Protein AF-A0A161TQD2-F1 (afdb_monomer_lite)

pLDDT: mean 79.9, std 18.76, range [39.56, 98.38]

InterPro domains:
  IPR011425 Mediator of RNA polymerase II transcription subunit 9 [PF07544] (57-121)
  IPR037212 Mediator complex, subunit Med7/Med21-like [SSF140718] (32-120)

Organism: Xylona heveae (strain CBS 132557 / TC161) (NCBI:txid1328760)

Sequence (124 aa):
MAAPPSSSAPTSPSTAPSSRLPPPQTFDILPPLHALLSRLAPPTTTTAAAAAGEYADQPPLEPHQLAAEASAIKIRIQKARAAVQSLPDMSRSVEEQEAEIRQLEERVRKQREVLTGLKEKAAS

Secondary structure (DSSP, 8-state):
-PPPPP--PPPPP-----PPPPPGGGG--HHHHHHHHHTTS-TT----TTS-SS-TTPPPPPTTTHHHHHHHHHHHHHHHHHHHHTSTTTTS-HHHHHHHHHHHHHHHHHHHHHHHHHHHHHH-

Structure (mmCIF, N/CA/C/O backbone):
data_AF-A0A161TQD2-F1
#
_entry.id   AF-A0A161TQD2-F1
#
loop_
_atom_site.group_PDB
_atom_site.id
_atom_site.type_symbol
_atom_site.label_atom_id
_atom_site.label_alt_id
_atom_site.label_comp_id
_atom_site.label_asym_id
_atom_site.label_entity_id
_atom_site.label_seq_id
_atom_site.pdbx_PDB_ins_code
_atom_site.Cartn_x
_atom_site.Cartn_y
_atom_site.Cartn_z
_atom_site.occupancy
_atom_site.B_iso_or_equiv
_atom_site.auth_seq_id
_atom_site.auth_comp_id
_atom_site.auth_asym_id
_atom_site.auth_atom_id
_atom_site.pdbx_PDB_model_num
ATOM 1 N N . MET A 1 1 ? -32.047 37.271 35.648 1.00 41.41 1 MET A N 1
ATOM 2 C CA . MET A 1 1 ? -32.748 36.099 35.083 1.00 41.41 1 MET A CA 1
ATOM 3 C C . MET A 1 1 ? -31.843 35.539 33.994 1.00 41.41 1 MET A C 1
ATOM 5 O O . MET A 1 1 ? -31.733 36.156 32.946 1.00 41.41 1 MET A O 1
ATOM 9 N N . ALA A 1 2 ? -31.045 34.518 34.314 1.00 39.56 2 ALA A N 1
ATOM 10 C CA . ALA A 1 2 ? -29.996 33.997 33.435 1.00 39.56 2 ALA A CA 1
ATOM 11 C C . ALA A 1 2 ? -30.524 32.790 32.645 1.00 39.56 2 ALA A C 1
ATOM 13 O O . ALA A 1 2 ? -31.121 31.890 33.231 1.00 39.56 2 ALA A O 1
ATOM 14 N N . ALA A 1 3 ? -30.329 32.807 31.326 1.00 44.50 3 ALA A N 1
ATOM 15 C CA . ALA A 1 3 ? -30.666 31.714 30.420 1.00 44.50 3 ALA A CA 1
ATOM 16 C C . ALA A 1 3 ? -29.632 30.570 30.528 1.00 44.50 3 ALA A C 1
ATOM 18 O O . ALA A 1 3 ? -28.443 30.860 30.680 1.00 44.50 3 ALA A O 1
ATOM 19 N N . PRO A 1 4 ? -30.037 29.289 30.437 1.00 54.47 4 PRO A N 1
ATOM 20 C CA . PRO A 1 4 ? -29.101 28.168 30.388 1.00 54.47 4 PRO A CA 1
ATOM 21 C C . PRO A 1 4 ? -28.509 27.980 28.973 1.00 54.47 4 PRO A C 1
ATOM 23 O O . PRO A 1 4 ? -29.203 28.240 27.987 1.00 54.47 4 PRO A O 1
ATOM 26 N N . PRO A 1 5 ? -27.249 27.521 28.843 1.00 50.34 5 PRO A N 1
ATOM 27 C CA . PRO A 1 5 ? -26.611 27.303 27.550 1.00 50.34 5 PRO A CA 1
ATOM 28 C C . PRO A 1 5 ? -27.006 25.971 26.894 1.00 50.34 5 PRO A C 1
ATOM 30 O O . PRO A 1 5 ? -27.253 24.957 27.547 1.00 50.34 5 PRO A O 1
ATOM 33 N N . SER A 1 6 ? -27.031 26.031 25.566 1.00 46.81 6 SER A N 1
ATOM 34 C CA . SER A 1 6 ? -27.353 25.007 24.575 1.00 46.81 6 SER A CA 1
ATOM 35 C C . SER A 1 6 ? -26.671 23.650 24.791 1.00 46.81 6 SER A C 1
ATOM 37 O O . SER A 1 6 ? -25.465 23.562 25.006 1.00 46.81 6 SER A O 1
ATOM 39 N N . SER A 1 7 ? -27.461 22.583 24.643 1.00 43.44 7 SER A N 1
ATOM 40 C CA . SER A 1 7 ? -27.023 21.186 24.645 1.00 43.44 7 SER A CA 1
ATOM 41 C C . SER A 1 7 ? -26.412 20.819 23.286 1.00 43.44 7 SER A C 1
ATOM 43 O O . SER A 1 7 ? -27.109 20.797 22.271 1.00 43.44 7 SER A O 1
ATOM 45 N N . SER A 1 8 ? -25.107 20.558 23.245 1.00 43.56 8 SER A N 1
ATOM 46 C CA . SER A 1 8 ? -24.413 20.003 22.080 1.00 43.56 8 SER A CA 1
ATOM 47 C C . SER A 1 8 ? -24.537 18.476 22.084 1.00 43.56 8 SER A C 1
ATOM 49 O O . SER A 1 8 ? -24.035 17.791 22.974 1.00 43.56 8 SER A O 1
ATOM 51 N N . ALA A 1 9 ? -25.236 17.946 21.080 1.00 44.09 9 ALA A N 1
ATOM 52 C CA . ALA A 1 9 ? -25.399 16.517 20.837 1.00 44.09 9 ALA A CA 1
ATOM 53 C C . ALA A 1 9 ? -24.049 15.824 20.539 1.00 44.09 9 ALA A C 1
ATOM 55 O O . ALA A 1 9 ? -23.193 16.424 19.883 1.00 44.09 9 ALA A O 1
ATOM 56 N N . PRO A 1 10 ? -23.847 14.560 20.959 1.00 48.72 10 PRO A N 1
ATOM 57 C CA . PRO A 1 10 ? -22.683 13.785 20.553 1.00 48.72 10 PRO A CA 1
ATOM 58 C C . PRO A 1 10 ? -22.811 13.372 19.082 1.00 48.72 10 PRO A C 1
ATOM 60 O O . PRO A 1 10 ? -23.807 12.786 18.658 1.00 48.72 10 PRO A O 1
ATOM 63 N N . THR A 1 11 ? -21.779 13.689 18.312 1.00 43.81 11 THR A N 1
ATOM 64 C CA . THR A 1 11 ? -21.579 13.274 16.925 1.00 43.81 11 THR A CA 1
ATOM 65 C C . THR A 1 11 ? -21.503 11.745 16.807 1.00 43.81 11 THR A C 1
ATOM 67 O O . THR A 1 11 ? -20.888 11.064 17.629 1.00 43.81 11 THR A O 1
ATOM 70 N N . SER A 1 12 ? -22.176 11.207 15.790 1.00 46.19 12 SER A N 1
ATOM 71 C CA . SER A 1 12 ? -22.298 9.778 15.482 1.00 46.19 12 SER A CA 1
ATOM 72 C C . SER A 1 12 ? -20.943 9.071 15.296 1.00 46.19 12 SER A C 1
ATOM 74 O O . SER A 1 12 ? -19.991 9.698 14.826 1.00 46.19 12 SER A O 1
ATOM 76 N N . PRO A 1 13 ? -20.839 7.759 15.593 1.00 52.28 13 PRO A N 1
ATOM 77 C CA . PRO A 1 13 ? -19.635 6.987 15.307 1.00 52.28 13 PRO A CA 1
ATOM 78 C C . PRO A 1 13 ? -19.459 6.837 13.791 1.00 52.28 13 PRO A C 1
ATOM 80 O O . PRO A 1 13 ? -20.353 6.364 13.091 1.00 52.28 13 PRO A O 1
ATOM 83 N N . SER A 1 14 ? -18.291 7.245 13.298 1.00 46.91 14 SER A N 1
ATOM 84 C CA . SER A 1 14 ? -17.842 7.000 11.930 1.00 46.91 14 SER A CA 1
ATOM 85 C C . SER A 1 14 ? -17.846 5.491 11.660 1.00 46.91 14 SER A C 1
ATOM 87 O O . SER A 1 14 ? -17.124 4.735 12.310 1.00 46.91 14 SER A O 1
ATOM 89 N N . THR A 1 15 ? -18.697 5.033 10.740 1.00 46.25 15 THR A N 1
ATOM 90 C CA . THR A 1 15 ? -18.668 3.667 10.211 1.00 46.25 15 THR A CA 1
ATOM 91 C C . THR A 1 15 ? -17.321 3.450 9.528 1.00 46.25 15 THR A C 1
ATOM 93 O O . THR A 1 15 ? -17.073 4.007 8.461 1.00 46.25 15 THR A O 1
ATOM 96 N N . ALA A 1 16 ? -16.441 2.661 10.147 1.00 48.97 16 ALA A N 1
ATOM 97 C CA . ALA A 1 16 ? -15.158 2.302 9.558 1.00 48.97 16 ALA A CA 1
ATOM 98 C C . ALA A 1 16 ? -15.394 1.530 8.241 1.00 48.97 16 ALA A C 1
ATOM 100 O O . ALA A 1 16 ? -16.051 0.484 8.269 1.00 48.97 16 ALA A O 1
ATOM 101 N N . PRO A 1 17 ? -14.907 2.014 7.083 1.00 53.41 17 PRO A N 1
ATOM 102 C CA . PRO A 1 17 ? -14.950 1.238 5.854 1.00 53.41 17 PRO A CA 1
ATOM 103 C C . PRO A 1 17 ? -14.061 0.006 6.041 1.00 53.41 17 PRO A C 1
ATOM 105 O O . PRO A 1 17 ? -12.898 0.125 6.424 1.00 53.41 17 PRO A O 1
ATOM 108 N N . SER A 1 18 ? -14.595 -1.187 5.785 1.00 52.91 18 SER A N 1
ATOM 109 C CA . SER A 1 18 ? -13.812 -2.421 5.762 1.00 52.91 18 SER A CA 1
ATOM 110 C C . SER A 1 18 ? -12.800 -2.346 4.616 1.00 52.91 18 SER A C 1
ATOM 112 O O . SER A 1 18 ? -13.113 -2.612 3.455 1.00 52.91 18 SER A O 1
ATOM 114 N N . SER A 1 19 ? -11.578 -1.919 4.935 1.00 59.47 19 SER A N 1
ATOM 115 C CA . SER A 1 19 ? -10.493 -1.795 3.971 1.00 59.47 19 SER A CA 1
ATOM 116 C C . SER A 1 19 ? -10.034 -3.185 3.546 1.00 59.47 19 SER A C 1
ATOM 118 O O . SER A 1 19 ? -9.648 -4.034 4.350 1.00 59.47 19 SER A O 1
ATOM 120 N N . ARG A 1 20 ? -10.114 -3.454 2.244 1.00 76.12 20 ARG A N 1
ATOM 121 C CA . ARG A 1 20 ? -9.581 -4.685 1.671 1.00 76.12 20 ARG A CA 1
ATOM 122 C C . ARG A 1 20 ? -8.144 -4.404 1.259 1.00 76.12 20 ARG A C 1
ATOM 124 O O . ARG A 1 20 ? -7.907 -3.511 0.449 1.00 76.12 20 ARG A O 1
ATOM 131 N N . LEU A 1 21 ? -7.196 -5.148 1.825 1.00 84.69 21 LEU A N 1
ATOM 132 C CA . LEU A 1 21 ? -5.800 -5.089 1.395 1.00 84.69 21 LEU A CA 1
ATOM 133 C C . LEU A 1 21 ? -5.710 -5.352 -0.121 1.00 84.69 21 LEU A C 1
ATOM 135 O O . LEU A 1 21 ? -6.469 -6.186 -0.635 1.00 84.69 21 LEU A O 1
ATOM 139 N N . PRO A 1 22 ? -4.806 -4.668 -0.846 1.00 88.19 22 PRO A N 1
ATOM 140 C CA . PRO A 1 22 ? -4.597 -4.943 -2.258 1.00 88.19 22 PRO A CA 1
ATOM 141 C C . PRO A 1 22 ? -4.162 -6.403 -2.458 1.00 88.19 22 PRO A C 1
ATOM 143 O O . PRO A 1 22 ? -3.388 -6.925 -1.651 1.00 88.19 22 PRO A O 1
ATOM 146 N N . PRO A 1 23 ? -4.618 -7.073 -3.532 1.00 90.56 23 PRO A N 1
ATOM 147 C CA . PRO A 1 23 ? -4.156 -8.418 -3.857 1.00 90.56 23 PRO A CA 1
ATOM 148 C C . PRO A 1 23 ? -2.626 -8.445 -4.003 1.00 90.56 23 PRO A C 1
ATOM 150 O O . PRO A 1 23 ? -2.069 -7.496 -4.570 1.00 90.56 23 PRO A O 1
ATOM 153 N N . PRO A 1 24 ? -1.930 -9.509 -3.563 1.00 88.56 24 PRO A N 1
ATOM 154 C CA . PRO A 1 24 ? -0.465 -9.559 -3.571 1.00 88.56 24 PRO A CA 1
ATOM 155 C C . PRO A 1 24 ? 0.132 -9.431 -4.981 1.00 88.56 24 PRO A C 1
ATOM 157 O O . PRO A 1 24 ? 1.224 -8.896 -5.144 1.00 88.56 24 PRO A O 1
ATOM 160 N N . GLN A 1 25 ? -0.623 -9.817 -6.014 1.00 89.81 25 GLN A N 1
ATOM 161 C CA . GLN A 1 25 ? -0.234 -9.690 -7.424 1.00 89.81 25 GLN A CA 1
ATOM 162 C C . GLN A 1 25 ? -0.034 -8.229 -7.855 1.00 89.81 25 GLN A C 1
ATOM 164 O O . GLN A 1 25 ? 0.658 -7.957 -8.831 1.00 89.81 25 GLN A O 1
ATOM 169 N N . THR A 1 26 ? -0.598 -7.269 -7.113 1.00 89.56 26 THR A N 1
ATOM 170 C CA . THR A 1 26 ? -0.365 -5.831 -7.322 1.00 89.56 26 THR A CA 1
ATOM 171 C C . THR A 1 26 ? 1.124 -5.478 -7.225 1.00 89.56 26 THR A C 1
ATOM 173 O O . THR A 1 26 ? 1.575 -4.532 -7.868 1.00 89.56 26 THR A O 1
ATOM 176 N N . PHE A 1 27 ? 1.894 -6.255 -6.457 1.00 91.50 27 PHE A N 1
ATOM 177 C CA . PHE A 1 27 ? 3.316 -6.034 -6.197 1.00 91.50 27 PHE A CA 1
ATOM 178 C C . PHE A 1 27 ? 4.235 -6.965 -7.000 1.00 91.50 27 PHE A C 1
ATOM 180 O O . PHE A 1 27 ? 5.453 -6.907 -6.836 1.00 91.50 27 PHE A O 1
ATOM 187 N N . ASP A 1 28 ? 3.681 -7.785 -7.899 1.00 91.38 28 ASP A N 1
ATOM 188 C CA . ASP A 1 28 ? 4.442 -8.725 -8.726 1.00 91.38 28 ASP A CA 1
ATOM 189 C C . ASP A 1 28 ? 5.084 -8.020 -9.938 1.00 91.38 28 ASP A C 1
ATOM 191 O O . ASP A 1 28 ? 4.674 -8.131 -11.098 1.00 91.38 28 ASP A O 1
ATOM 195 N N . ILE A 1 29 ? 6.051 -7.158 -9.626 1.00 91.44 29 ILE A N 1
ATOM 196 C CA . ILE A 1 29 ? 6.749 -6.277 -10.573 1.00 91.44 29 ILE A CA 1
ATOM 197 C C . ILE A 1 29 ? 8.161 -6.798 -10.858 1.00 91.44 29 ILE A C 1
ATOM 199 O O . ILE A 1 29 ? 8.747 -6.476 -11.891 1.00 91.44 29 ILE A O 1
ATOM 203 N N . LEU A 1 30 ? 8.712 -7.612 -9.957 1.00 90.44 30 LEU A N 1
ATOM 204 C CA . LEU A 1 30 ? 10.098 -8.060 -10.029 1.00 90.44 30 LEU A CA 1
ATOM 205 C C . LEU A 1 30 ? 10.379 -8.957 -11.244 1.00 90.44 30 LEU A C 1
ATOM 207 O O . LEU A 1 30 ? 11.350 -8.654 -11.936 1.00 90.44 30 LEU A O 1
ATOM 211 N N . PRO A 1 31 ? 9.561 -9.979 -11.578 1.00 89.56 31 PRO A N 1
ATOM 212 C CA . PRO A 1 31 ? 9.821 -10.807 -12.757 1.00 89.56 31 PRO A CA 1
ATOM 213 C C . PRO A 1 31 ? 9.895 -10.019 -14.081 1.00 89.56 31 PRO A C 1
ATOM 215 O O . PRO A 1 31 ? 10.903 -10.146 -14.779 1.00 89.56 31 PRO A O 1
ATOM 218 N N . PRO A 1 32 ? 8.920 -9.149 -14.436 1.00 88.56 32 PRO A N 1
ATOM 219 C CA . PRO A 1 32 ? 9.000 -8.387 -15.683 1.00 88.56 32 PRO A CA 1
ATOM 220 C C . PRO A 1 32 ? 10.101 -7.316 -15.662 1.00 88.56 32 PRO A C 1
ATOM 222 O O . PRO A 1 32 ? 10.703 -7.047 -16.698 1.00 88.56 32 PRO A O 1
ATOM 225 N N . LEU A 1 33 ? 10.401 -6.716 -14.503 1.00 90.38 33 LEU A N 1
ATOM 226 C CA . LEU A 1 33 ? 11.508 -5.763 -14.373 1.00 90.38 33 LEU A CA 1
ATOM 227 C C . LEU A 1 33 ? 12.847 -6.460 -14.616 1.00 90.38 33 LEU A C 1
ATOM 229 O O . LEU A 1 33 ? 13.660 -5.972 -15.398 1.00 90.38 33 LEU A O 1
ATOM 233 N N . HIS A 1 34 ? 13.058 -7.613 -13.983 1.00 86.81 34 HIS A N 1
ATOM 234 C CA . HIS A 1 34 ? 14.264 -8.410 -14.160 1.00 86.81 34 HIS A CA 1
ATOM 235 C C . HIS A 1 34 ? 14.466 -8.788 -15.630 1.00 86.81 34 HIS A C 1
ATOM 237 O O . HIS A 1 34 ? 15.541 -8.549 -16.166 1.00 86.81 34 HIS A O 1
ATOM 243 N N . ALA A 1 35 ? 13.422 -9.277 -16.307 1.00 87.06 35 ALA A N 1
ATOM 244 C CA . ALA A 1 35 ? 13.493 -9.599 -17.730 1.00 87.06 35 ALA A CA 1
ATOM 245 C C . ALA A 1 35 ? 13.893 -8.394 -18.600 1.00 87.06 35 ALA A C 1
ATOM 247 O O . ALA A 1 35 ? 14.760 -8.513 -19.468 1.00 87.06 35 ALA A O 1
ATOM 248 N N . LEU A 1 36 ? 13.310 -7.218 -18.338 1.00 88.44 36 LEU A N 1
ATOM 249 C CA . LEU A 1 36 ? 13.664 -5.986 -19.043 1.00 88.44 36 LEU A CA 1
ATOM 250 C C . LEU A 1 36 ? 15.141 -5.615 -18.826 1.00 88.44 36 LEU A C 1
ATOM 252 O O . LEU A 1 36 ? 15.828 -5.242 -19.775 1.00 88.44 36 LEU A O 1
ATOM 256 N N . LEU A 1 37 ? 15.642 -5.737 -17.592 1.00 87.81 37 LEU A N 1
ATOM 257 C CA . LEU A 1 37 ? 17.041 -5.447 -17.272 1.00 87.81 37 LEU A CA 1
ATOM 258 C C . LEU A 1 37 ? 18.004 -6.458 -17.896 1.00 87.81 37 LEU A C 1
ATOM 260 O O . LEU A 1 37 ? 19.049 -6.052 -18.396 1.00 87.81 37 LEU A O 1
ATOM 264 N N . SER A 1 38 ? 17.657 -7.747 -17.921 1.00 86.75 38 SER A N 1
ATOM 265 C CA . SER A 1 38 ? 18.477 -8.782 -18.561 1.00 86.75 38 SER A CA 1
ATOM 266 C C . SER A 1 38 ? 18.661 -8.529 -20.059 1.00 86.75 38 SER A C 1
ATOM 268 O O . SER A 1 38 ? 19.749 -8.750 -20.576 1.00 86.75 38 SER A O 1
ATOM 270 N N . ARG A 1 39 ? 17.640 -7.999 -20.746 1.00 85.81 39 ARG A N 1
ATOM 271 C CA . ARG A 1 39 ? 17.713 -7.616 -22.171 1.00 85.81 39 ARG A CA 1
ATOM 272 C C . ARG A 1 39 ? 18.564 -6.366 -22.434 1.00 85.81 39 ARG A C 1
ATOM 274 O O . ARG A 1 39 ? 18.927 -6.124 -23.583 1.00 85.81 39 ARG A O 1
ATOM 281 N N . LEU A 1 40 ? 18.836 -5.564 -21.399 1.00 82.69 40 LEU A N 1
ATOM 282 C CA . LEU A 1 40 ? 19.641 -4.339 -21.465 1.00 82.69 40 LEU A CA 1
ATOM 283 C C . LEU A 1 40 ? 21.081 -4.550 -20.958 1.00 82.69 40 LEU A C 1
ATOM 285 O O . LEU A 1 40 ? 21.963 -3.737 -21.233 1.00 82.69 40 LEU A O 1
ATOM 289 N N . ALA A 1 41 ? 21.321 -5.619 -20.195 1.00 73.38 41 ALA A N 1
ATOM 290 C CA . ALA A 1 41 ? 22.613 -5.907 -19.595 1.00 73.38 41 ALA A CA 1
ATOM 291 C C . ALA A 1 41 ? 23.628 -6.429 -20.636 1.00 73.38 41 ALA A C 1
ATOM 293 O O . ALA A 1 41 ? 23.276 -7.244 -21.491 1.00 73.38 41 ALA A O 1
ATOM 294 N N . PRO A 1 42 ? 24.907 -6.012 -20.565 1.00 65.25 42 PRO A N 1
ATOM 295 C CA . PRO A 1 42 ? 25.975 -6.631 -21.345 1.00 65.25 42 PRO A CA 1
ATOM 296 C C . PRO A 1 42 ? 26.168 -8.104 -20.923 1.00 65.25 42 PRO A C 1
ATOM 298 O O . PRO A 1 42 ? 25.819 -8.469 -19.798 1.00 65.25 42 PRO A O 1
ATOM 301 N N . PRO A 1 43 ? 26.772 -8.962 -21.770 1.00 58.47 43 PRO A N 1
ATOM 302 C CA . PRO A 1 43 ? 26.790 -10.425 -21.601 1.00 58.47 43 PRO A CA 1
ATOM 303 C C . PRO A 1 43 ? 27.534 -10.967 -20.357 1.00 58.47 43 PRO A C 1
ATOM 305 O O . PRO A 1 43 ? 27.719 -12.174 -20.236 1.00 58.47 43 PRO A O 1
ATOM 308 N N . THR A 1 44 ? 27.980 -10.125 -19.421 1.00 54.78 44 THR A N 1
ATOM 309 C CA . THR A 1 44 ? 28.806 -10.520 -18.266 1.00 54.78 44 THR A CA 1
ATOM 310 C C . THR A 1 44 ? 28.051 -10.647 -16.942 1.00 54.78 44 THR A C 1
ATOM 312 O O . THR A 1 44 ? 28.603 -11.186 -15.987 1.00 54.78 44 THR A O 1
ATOM 315 N N . THR A 1 45 ? 26.790 -10.217 -16.853 1.00 55.47 45 THR A N 1
ATOM 316 C CA . THR A 1 45 ? 25.992 -10.307 -15.617 1.00 55.47 45 THR A CA 1
ATOM 317 C C . THR A 1 45 ? 24.892 -11.356 -15.749 1.00 55.47 45 THR A C 1
ATOM 319 O O . THR A 1 45 ? 23.721 -11.027 -15.914 1.00 55.47 45 THR A O 1
ATOM 322 N N . THR A 1 46 ? 25.265 -12.635 -15.678 1.00 55.66 46 THR A N 1
ATOM 323 C CA . THR A 1 46 ? 24.304 -13.743 -15.559 1.00 55.66 46 THR A CA 1
ATOM 324 C C . THR A 1 46 ? 24.308 -14.265 -14.127 1.00 55.66 46 THR A C 1
ATOM 326 O O . THR A 1 46 ? 25.057 -15.182 -13.811 1.00 55.66 46 THR A O 1
ATOM 329 N N . THR A 1 47 ? 23.449 -13.709 -13.268 1.00 55.44 47 THR A N 1
ATOM 330 C CA . THR A 1 47 ? 23.046 -14.372 -12.017 1.00 55.44 47 THR A CA 1
ATOM 331 C C . THR A 1 47 ? 21.615 -13.975 -11.649 1.00 55.44 47 THR A C 1
ATOM 333 O O . THR A 1 47 ? 21.425 -12.946 -11.014 1.00 55.44 47 THR A O 1
ATOM 336 N N . ALA A 1 48 ? 20.625 -14.781 -12.067 1.00 55.78 48 ALA A N 1
ATOM 337 C CA . ALA A 1 48 ? 19.337 -15.051 -11.388 1.00 55.78 48 ALA A CA 1
ATOM 338 C C . ALA A 1 48 ? 18.340 -15.736 -12.355 1.00 55.78 48 ALA A C 1
ATOM 340 O O . ALA A 1 48 ? 17.308 -15.185 -12.727 1.00 55.78 48 ALA A O 1
ATOM 341 N N . ALA A 1 49 ? 18.639 -16.969 -12.775 1.00 52.41 49 ALA A N 1
ATOM 342 C CA . ALA A 1 49 ? 17.821 -17.719 -13.739 1.00 52.41 49 ALA A CA 1
ATOM 343 C C . ALA A 1 49 ? 16.600 -18.454 -13.132 1.00 52.41 49 ALA A C 1
ATOM 345 O O . ALA A 1 49 ? 15.940 -19.214 -13.830 1.00 52.41 49 ALA A O 1
ATOM 346 N N . ALA A 1 50 ? 16.264 -18.260 -11.852 1.00 50.59 50 ALA A N 1
ATOM 347 C CA . ALA A 1 50 ? 15.251 -19.091 -11.181 1.00 50.59 50 ALA A CA 1
ATOM 348 C C . ALA A 1 50 ? 13.811 -18.528 -11.198 1.00 50.59 50 ALA A C 1
ATOM 350 O O . ALA A 1 50 ? 12.896 -19.217 -10.760 1.00 50.59 50 ALA A O 1
ATOM 351 N N . ALA A 1 51 ? 13.585 -17.310 -11.707 1.00 50.84 51 ALA A N 1
ATOM 352 C CA . ALA A 1 51 ? 12.255 -16.673 -11.746 1.00 50.84 51 ALA A CA 1
ATOM 353 C C . ALA A 1 51 ? 11.797 -16.261 -13.160 1.00 50.84 51 ALA A C 1
ATOM 355 O O . ALA A 1 51 ? 10.810 -15.542 -13.313 1.00 50.84 51 ALA A O 1
ATOM 356 N N . ALA A 1 52 ? 12.509 -16.698 -14.201 1.00 51.56 52 ALA A N 1
ATOM 357 C CA . ALA A 1 52 ? 12.219 -16.341 -15.585 1.00 51.56 52 ALA A CA 1
ATOM 358 C C . ALA A 1 52 ? 11.130 -17.258 -16.182 1.00 51.56 52 ALA A C 1
ATOM 360 O O . ALA A 1 52 ? 11.394 -18.065 -17.066 1.00 51.56 52 ALA A O 1
ATOM 361 N N . GLY A 1 53 ? 9.892 -17.165 -15.688 1.00 58.84 53 GLY A N 1
ATOM 362 C CA . GLY A 1 53 ? 8.734 -17.580 -16.494 1.00 58.84 53 GLY A CA 1
ATOM 363 C C . GLY A 1 53 ? 8.583 -16.654 -17.708 1.00 58.84 53 GLY A C 1
ATOM 364 O O . GLY A 1 53 ? 9.003 -15.512 -17.595 1.00 58.84 53 GLY A O 1
ATOM 365 N N . GLU A 1 54 ? 8.025 -17.144 -18.827 1.00 56.09 54 GLU A N 1
ATOM 366 C CA . GLU A 1 54 ? 7.580 -16.487 -20.095 1.00 56.09 54 GLU A CA 1
ATOM 367 C C . GLU A 1 54 ? 8.497 -15.450 -20.804 1.00 56.09 54 GLU A C 1
ATOM 369 O O . GLU A 1 54 ? 8.379 -15.248 -22.007 1.00 56.09 54 GLU A O 1
ATOM 374 N N . TYR A 1 55 ? 9.459 -14.834 -20.118 1.00 57.53 55 TYR A N 1
ATOM 375 C CA . TYR A 1 55 ? 10.282 -13.711 -20.571 1.00 57.53 55 TYR A CA 1
ATOM 376 C C . TYR A 1 55 ? 11.765 -14.078 -20.774 1.00 57.53 55 TYR A C 1
ATOM 378 O O . TYR A 1 55 ? 12.581 -13.200 -21.045 1.00 57.53 55 TYR A O 1
ATOM 386 N N . ALA A 1 56 ? 12.131 -15.358 -20.630 1.00 58.75 56 ALA A N 1
ATOM 387 C CA . ALA A 1 56 ? 13.516 -15.840 -20.708 1.00 58.75 56 ALA A CA 1
ATOM 388 C C . ALA A 1 56 ? 14.128 -15.792 -22.123 1.00 58.75 56 ALA A C 1
ATOM 390 O O . ALA A 1 56 ? 15.345 -15.877 -22.248 1.00 58.75 56 ALA A O 1
ATOM 391 N N . ASP A 1 57 ? 13.303 -15.649 -23.165 1.00 61.25 57 ASP A N 1
ATOM 392 C CA . ASP A 1 57 ? 13.708 -15.825 -24.570 1.00 61.25 57 ASP A CA 1
ATOM 393 C C . ASP A 1 57 ? 13.461 -14.570 -25.431 1.00 61.25 57 ASP A C 1
ATOM 395 O O . ASP A 1 57 ? 13.330 -14.627 -26.652 1.00 61.25 57 ASP A O 1
ATOM 399 N N . GLN A 1 58 ? 13.330 -13.401 -24.793 1.00 70.56 58 GLN A N 1
ATOM 400 C CA . GLN A 1 58 ? 13.086 -12.159 -25.522 1.00 70.56 58 GLN A CA 1
ATOM 401 C C . GLN A 1 58 ? 14.367 -11.620 -26.184 1.00 70.56 58 GLN A C 1
ATOM 403 O O . GLN A 1 58 ? 15.431 -11.629 -25.560 1.00 70.56 58 GLN A O 1
ATOM 408 N N . PRO A 1 59 ? 14.271 -11.078 -27.414 1.00 75.44 59 PRO A N 1
ATOM 409 C CA . PRO A 1 59 ? 1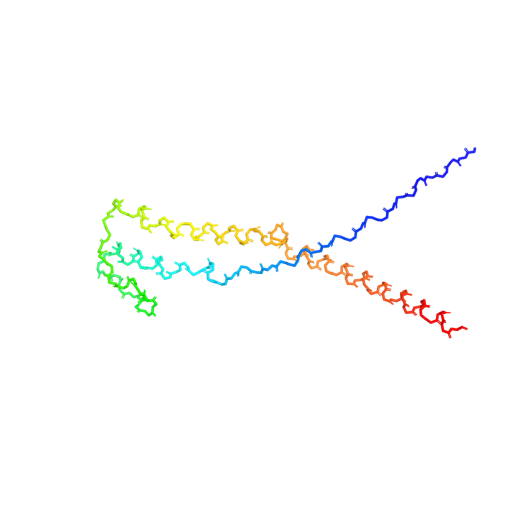5.420 -10.522 -28.117 1.00 75.44 59 PRO A CA 1
ATOM 410 C C . PRO A 1 59 ? 16.009 -9.304 -27.378 1.00 75.44 59 PRO A C 1
ATOM 412 O O . PRO A 1 59 ? 15.283 -8.625 -26.629 1.00 75.44 59 PRO A O 1
ATOM 415 N N . PRO A 1 60 ? 17.304 -8.997 -27.605 1.00 81.62 60 PRO A N 1
ATOM 416 C CA . PRO A 1 60 ? 17.957 -7.810 -27.057 1.00 81.62 60 PRO A CA 1
ATOM 417 C C . PRO A 1 60 ? 17.152 -6.535 -27.325 1.00 81.62 60 PRO A C 1
ATOM 419 O O . PRO A 1 60 ? 16.536 -6.384 -28.381 1.00 81.62 60 PRO A O 1
ATOM 422 N N . LEU A 1 61 ? 17.128 -5.627 -26.348 1.00 83.94 61 LEU A N 1
ATOM 423 C CA . LEU A 1 61 ? 16.388 -4.371 -26.459 1.00 83.94 61 LEU A CA 1
ATOM 424 C C . LEU A 1 61 ? 17.198 -3.318 -27.195 1.00 83.94 61 LEU A C 1
ATOM 426 O O . LEU A 1 61 ? 18.293 -2.956 -26.768 1.00 83.94 61 LEU A O 1
ATOM 430 N N . GLU A 1 62 ? 16.595 -2.732 -28.223 1.00 85.94 62 GLU A N 1
ATOM 431 C CA . GLU A 1 62 ? 17.129 -1.517 -28.821 1.00 85.94 62 GLU A CA 1
ATOM 432 C C . GLU A 1 62 ? 16.849 -0.297 -27.920 1.00 85.94 62 GLU A C 1
ATOM 434 O O . GLU A 1 62 ? 15.754 -0.184 -27.353 1.00 85.94 62 GLU A O 1
ATOM 439 N N . PRO A 1 63 ? 17.772 0.681 -27.819 1.00 82.12 63 PRO A N 1
ATOM 440 C CA . PRO A 1 63 ? 17.648 1.808 -26.887 1.00 82.12 63 PRO A CA 1
ATOM 441 C C . PRO A 1 63 ? 16.344 2.613 -27.013 1.00 82.12 63 PRO A C 1
ATOM 443 O O . PRO A 1 63 ? 15.805 3.096 -26.019 1.00 82.12 63 PRO A O 1
ATOM 446 N N . HIS A 1 64 ? 15.806 2.743 -28.229 1.00 87.69 64 HIS A N 1
ATOM 447 C CA . HIS A 1 64 ? 14.572 3.490 -28.491 1.00 87.69 64 HIS A CA 1
ATOM 448 C C . HIS A 1 64 ? 13.298 2.742 -28.055 1.00 87.69 64 HIS A C 1
ATOM 450 O O . HIS A 1 64 ? 12.257 3.367 -27.855 1.00 87.69 64 HIS A O 1
ATOM 456 N N . GLN A 1 65 ? 13.367 1.419 -27.878 1.00 88.62 65 GLN A N 1
ATOM 457 C CA . GLN A 1 65 ? 12.226 0.574 -27.503 1.00 88.62 65 GLN A CA 1
ATOM 458 C C . GLN A 1 65 ? 12.012 0.522 -25.987 1.00 88.62 65 GLN A C 1
ATOM 460 O O . GLN A 1 65 ? 10.922 0.185 -25.523 1.00 88.62 65 GLN A O 1
ATOM 465 N N . LEU A 1 66 ? 13.019 0.928 -25.207 1.00 88.56 66 LEU A N 1
ATOM 466 C CA . LEU A 1 66 ? 13.006 0.869 -23.746 1.00 88.56 66 LEU A CA 1
ATOM 467 C C . LEU A 1 66 ? 11.781 1.557 -23.130 1.00 88.56 66 LEU A C 1
ATOM 469 O O . LEU A 1 66 ? 11.162 1.021 -22.216 1.00 88.56 66 LEU A O 1
ATOM 473 N N . ALA A 1 67 ? 11.410 2.739 -23.628 1.00 90.06 67 ALA A N 1
ATOM 474 C CA . ALA A 1 67 ? 10.283 3.494 -23.083 1.00 90.06 67 ALA A CA 1
ATOM 475 C C . ALA A 1 67 ? 8.940 2.767 -23.272 1.00 90.06 67 ALA A C 1
ATOM 477 O O . ALA A 1 67 ? 8.094 2.793 -22.375 1.00 90.06 67 ALA A O 1
ATOM 478 N N . ALA A 1 68 ? 8.756 2.109 -24.420 1.00 90.94 68 ALA A N 1
ATOM 479 C CA . ALA A 1 68 ? 7.550 1.346 -24.721 1.00 90.94 68 ALA A CA 1
ATOM 480 C C . ALA A 1 68 ? 7.471 0.085 -23.848 1.00 90.94 68 ALA A C 1
ATOM 482 O O . ALA A 1 68 ? 6.454 -0.154 -23.200 1.00 90.94 68 ALA A O 1
ATOM 483 N N . GLU A 1 69 ? 8.571 -0.655 -23.746 1.00 88.31 69 GLU A N 1
ATOM 484 C CA . GLU A 1 69 ? 8.661 -1.914 -22.995 1.00 88.31 69 GLU A CA 1
ATOM 485 C C . GLU A 1 69 ? 8.573 -1.693 -21.471 1.00 88.31 69 GLU A C 1
ATOM 487 O O . GLU A 1 69 ? 7.914 -2.439 -20.747 1.00 88.31 69 GLU A O 1
ATOM 492 N N . ALA A 1 70 ? 9.131 -0.587 -20.966 1.00 92.00 70 ALA A N 1
ATOM 493 C CA . ALA A 1 70 ? 9.032 -0.209 -19.556 1.00 92.00 70 ALA A CA 1
ATOM 494 C C . ALA A 1 70 ? 7.650 0.344 -19.154 1.00 92.00 70 ALA A C 1
ATOM 496 O O . ALA A 1 70 ? 7.351 0.449 -17.959 1.00 92.00 70 ALA A O 1
ATOM 497 N N . SER A 1 71 ? 6.796 0.725 -20.112 1.00 94.25 71 SER A N 1
ATOM 498 C CA . SER A 1 71 ? 5.529 1.419 -19.832 1.00 94.25 71 SER A CA 1
ATOM 499 C C . SER A 1 71 ? 4.584 0.588 -18.956 1.00 94.25 71 SER A C 1
ATOM 501 O O . SER A 1 71 ? 4.033 1.097 -17.977 1.00 94.25 71 SER A O 1
ATOM 503 N N . ALA A 1 72 ? 4.463 -0.712 -19.235 1.00 90.19 72 ALA A N 1
ATOM 504 C CA . ALA A 1 72 ? 3.623 -1.623 -18.466 1.00 90.19 72 ALA A CA 1
ATOM 505 C C . ALA A 1 72 ? 4.124 -1.777 -17.020 1.00 90.19 72 ALA A C 1
ATOM 507 O O . ALA A 1 72 ? 3.324 -1.762 -16.083 1.00 90.19 72 ALA A O 1
ATOM 508 N N . ILE A 1 73 ? 5.444 -1.863 -16.825 1.00 92.62 73 ILE A N 1
ATOM 509 C CA . ILE A 1 73 ? 6.080 -1.928 -15.499 1.00 92.62 73 ILE A CA 1
ATOM 510 C C . ILE A 1 73 ? 5.824 -0.626 -14.732 1.00 92.62 73 ILE A C 1
ATOM 512 O O . ILE A 1 73 ? 5.388 -0.659 -13.581 1.00 92.62 73 ILE A O 1
ATOM 516 N N . LYS A 1 74 ? 5.999 0.526 -15.389 1.00 94.94 74 LYS A N 1
ATOM 517 C CA . LYS A 1 74 ? 5.717 1.846 -14.809 1.00 94.94 74 LYS A CA 1
ATOM 518 C C . LYS A 1 74 ? 4.264 1.962 -14.344 1.00 94.94 74 LYS A C 1
ATOM 520 O O . LYS A 1 74 ? 4.022 2.426 -13.230 1.00 94.94 74 LYS A O 1
ATOM 525 N N . ILE A 1 75 ? 3.309 1.501 -15.151 1.00 94.56 75 ILE A N 1
ATOM 526 C CA . ILE A 1 75 ? 1.884 1.494 -14.792 1.00 94.56 75 ILE A CA 1
ATOM 527 C C . ILE A 1 75 ? 1.632 0.596 -13.574 1.00 94.56 75 ILE A C 1
ATOM 529 O O . ILE A 1 75 ? 0.912 1.002 -12.662 1.00 94.56 75 ILE A O 1
ATOM 533 N N . ARG A 1 76 ? 2.229 -0.605 -13.518 1.00 93.19 76 ARG A N 1
ATOM 534 C CA . ARG A 1 76 ? 2.090 -1.503 -12.356 1.00 93.19 76 ARG A CA 1
ATOM 535 C C . ARG A 1 76 ? 2.637 -0.865 -11.079 1.00 93.19 76 ARG A C 1
ATOM 537 O O . ARG A 1 76 ? 1.943 -0.870 -10.068 1.00 93.19 76 ARG A O 1
ATOM 544 N N . ILE A 1 77 ? 3.809 -0.230 -11.139 1.00 95.19 77 ILE A N 1
ATOM 545 C CA . ILE A 1 77 ? 4.392 0.501 -10.000 1.00 95.19 77 ILE A CA 1
ATOM 546 C C . ILE A 1 77 ? 3.465 1.631 -9.541 1.00 95.19 77 ILE A C 1
ATOM 548 O O . ILE A 1 77 ? 3.225 1.792 -8.345 1.00 95.19 77 ILE A O 1
ATOM 552 N N . GLN A 1 78 ? 2.921 2.416 -10.473 1.00 95.69 78 GLN A N 1
ATOM 553 C CA . GLN A 1 78 ? 1.991 3.498 -10.141 1.00 95.69 78 GLN A CA 1
ATOM 554 C C . GLN A 1 78 ? 0.723 2.973 -9.463 1.00 95.69 78 GLN A C 1
ATOM 556 O O . GLN A 1 78 ? 0.309 3.524 -8.446 1.00 95.69 78 GLN A O 1
ATOM 561 N N . LYS A 1 79 ? 0.146 1.881 -9.978 1.00 93.12 79 LYS A N 1
ATOM 562 C CA . LYS A 1 79 ? -1.014 1.220 -9.368 1.00 93.12 79 LYS A CA 1
ATOM 563 C C . LYS A 1 79 ? -0.702 0.697 -7.969 1.00 93.12 79 LYS A C 1
ATOM 565 O O . LYS A 1 79 ? -1.489 0.932 -7.059 1.00 93.12 79 LYS A O 1
ATOM 570 N N . ALA A 1 80 ? 0.450 0.055 -7.779 1.00 94.19 80 ALA A N 1
ATOM 571 C CA . ALA A 1 80 ? 0.880 -0.436 -6.474 1.00 94.19 80 ALA A CA 1
ATOM 572 C C . ALA A 1 80 ? 1.038 0.698 -5.457 1.00 94.19 80 ALA A C 1
ATOM 574 O O . ALA A 1 80 ? 0.533 0.605 -4.341 1.00 94.19 80 ALA A O 1
ATOM 575 N N . ARG A 1 81 ? 1.663 1.812 -5.856 1.00 94.31 81 ARG A N 1
ATOM 576 C CA . ARG A 1 81 ? 1.791 3.001 -5.001 1.00 94.31 81 ARG A CA 1
ATOM 577 C C . ARG A 1 81 ? 0.438 3.606 -4.649 1.00 94.31 81 ARG A C 1
ATOM 579 O O . ARG A 1 81 ? 0.213 3.908 -3.484 1.00 94.31 81 ARG A O 1
ATOM 586 N N . ALA A 1 82 ? -0.451 3.760 -5.629 1.00 93.69 82 ALA A N 1
ATOM 587 C CA . ALA A 1 82 ? -1.791 4.289 -5.396 1.00 93.69 82 ALA A CA 1
ATOM 588 C C . ALA A 1 82 ? -2.589 3.390 -4.440 1.00 93.69 82 ALA A C 1
ATOM 590 O O . ALA A 1 82 ? -3.225 3.894 -3.521 1.00 93.69 82 ALA A O 1
ATOM 591 N N . ALA A 1 83 ? -2.495 2.067 -4.605 1.00 91.69 83 ALA A N 1
ATOM 592 C CA . ALA A 1 83 ? -3.141 1.110 -3.717 1.00 91.69 83 ALA A CA 1
ATOM 593 C C . ALA A 1 83 ? -2.638 1.247 -2.274 1.00 91.69 83 ALA A C 1
ATOM 595 O O . ALA A 1 83 ? -3.453 1.342 -1.361 1.00 91.69 83 ALA A O 1
ATOM 596 N N . VAL A 1 84 ? -1.318 1.341 -2.075 1.00 91.75 84 VAL A N 1
ATOM 597 C CA . VAL A 1 84 ? -0.727 1.575 -0.748 1.00 91.75 84 VAL A CA 1
ATOM 598 C C . VAL A 1 84 ? -1.190 2.909 -0.172 1.00 91.75 84 VAL A C 1
ATOM 600 O O . VAL A 1 84 ? -1.630 2.946 0.963 1.00 91.75 84 VAL A O 1
ATOM 603 N N . GLN A 1 85 ? -1.161 3.994 -0.945 1.00 90.94 85 GLN A N 1
ATOM 604 C CA . GLN A 1 85 ? -1.580 5.323 -0.479 1.00 90.94 85 GLN A CA 1
ATOM 605 C C . GLN A 1 85 ? -3.074 5.419 -0.158 1.00 90.94 85 GLN A C 1
ATOM 607 O O . GLN A 1 85 ? -3.471 6.255 0.646 1.00 90.94 85 GLN A O 1
ATOM 612 N N . SER A 1 86 ? -3.898 4.583 -0.790 1.00 90.12 86 SER A N 1
ATOM 613 C CA . SER A 1 86 ? -5.337 4.515 -0.529 1.00 90.12 86 SER A CA 1
ATOM 614 C C . SER A 1 86 ? -5.705 3.695 0.710 1.00 90.12 86 SER A C 1
ATOM 616 O O . SER A 1 86 ? -6.878 3.661 1.081 1.00 90.12 86 SER A O 1
ATOM 618 N N . LEU A 1 87 ? -4.736 3.016 1.338 1.00 90.00 87 LEU A N 1
ATOM 619 C CA . LEU A 1 87 ? -4.988 2.294 2.580 1.00 90.00 87 LEU A CA 1
ATOM 620 C C . LEU A 1 87 ? -5.355 3.289 3.696 1.00 90.00 87 LEU A C 1
ATOM 622 O O . LEU A 1 87 ? -4.787 4.385 3.761 1.00 90.00 87 LEU A O 1
ATOM 626 N N . PRO A 1 88 ? -6.306 2.928 4.574 1.00 88.31 88 PRO A N 1
ATOM 627 C CA . PRO A 1 88 ? -6.680 3.782 5.690 1.00 88.31 88 PRO A CA 1
ATOM 628 C C . PRO A 1 88 ? -5.485 3.999 6.611 1.00 88.31 88 PRO A C 1
ATOM 630 O O . PRO A 1 88 ? -4.604 3.148 6.719 1.00 88.31 88 PRO A O 1
ATOM 633 N N . ASP A 1 89 ? -5.477 5.154 7.265 1.00 88.56 89 ASP A N 1
ATOM 634 C CA . ASP A 1 89 ? -4.491 5.519 8.282 1.00 88.56 89 ASP A CA 1
ATOM 635 C C . ASP A 1 89 ? -3.030 5.547 7.815 1.00 88.56 89 ASP A C 1
ATOM 637 O O . ASP A 1 89 ? -2.130 5.760 8.619 1.00 88.56 89 ASP A O 1
ATOM 641 N N . MET A 1 90 ? -2.783 5.482 6.504 1.00 89.38 90 MET A N 1
ATOM 642 C CA . MET A 1 90 ? -1.447 5.660 5.923 1.00 89.38 90 MET A CA 1
ATOM 643 C C . MET A 1 90 ? -0.862 7.059 6.107 1.00 89.38 90 MET A C 1
ATOM 645 O O . MET A 1 90 ? 0.336 7.254 5.912 1.00 89.38 90 MET A O 1
ATOM 649 N N . SER A 1 91 ? -1.697 8.043 6.445 1.00 89.12 91 SER A N 1
ATOM 650 C CA . SER A 1 91 ? -1.269 9.401 6.783 1.00 89.12 91 SER A CA 1
ATOM 651 C C . SER A 1 91 ? -0.991 9.595 8.276 1.00 89.12 91 SER A C 1
ATOM 653 O O . SER A 1 91 ? -0.678 10.715 8.669 1.00 89.12 91 SER A O 1
ATOM 655 N N . ARG A 1 92 ? -1.161 8.556 9.104 1.00 90.69 92 ARG A N 1
ATOM 656 C CA . ARG A 1 92 ? -0.989 8.606 10.562 1.00 90.69 92 ARG A CA 1
ATOM 657 C C . ARG A 1 92 ? 0.167 7.721 10.999 1.00 90.69 92 ARG A C 1
ATOM 659 O O . ARG A 1 92 ? 0.443 6.703 10.365 1.00 90.69 92 ARG A O 1
ATOM 666 N N . SER A 1 93 ? 0.834 8.101 12.083 1.00 95.31 93 SER A N 1
ATOM 667 C CA . SER A 1 93 ? 1.904 7.281 12.652 1.00 95.31 93 SER A CA 1
ATOM 668 C C . SER A 1 93 ? 1.334 6.088 13.429 1.00 95.31 93 SER A C 1
ATOM 670 O O . SER A 1 93 ? 0.164 6.079 13.820 1.00 95.31 93 SER A O 1
ATOM 672 N N . VAL A 1 94 ? 2.165 5.069 13.663 1.00 95.00 94 VAL A N 1
ATOM 673 C CA . VAL A 1 94 ? 1.767 3.897 14.462 1.00 95.00 94 VAL A CA 1
ATOM 674 C C . VAL A 1 94 ? 1.474 4.315 15.903 1.00 95.00 94 VAL A C 1
ATOM 676 O O . VAL A 1 94 ? 0.496 3.869 16.490 1.00 95.00 94 VAL A O 1
ATOM 679 N N . GLU A 1 95 ? 2.263 5.234 16.453 1.00 96.81 95 GLU A N 1
ATOM 680 C CA . GLU A 1 95 ? 2.114 5.735 17.820 1.00 96.81 95 GLU A CA 1
ATOM 681 C C . GLU A 1 95 ? 0.774 6.455 18.023 1.00 96.81 95 GLU A C 1
ATOM 683 O O . GLU A 1 95 ? 0.116 6.268 19.048 1.00 96.81 95 GLU A O 1
ATOM 688 N N . GLU A 1 96 ? 0.345 7.256 17.041 1.00 95.56 96 GLU A N 1
ATOM 689 C CA . GLU A 1 96 ? -0.964 7.920 17.056 1.00 95.56 96 GLU A CA 1
ATOM 690 C C . GLU A 1 96 ? -2.105 6.897 17.046 1.00 95.56 96 GLU A C 1
ATOM 692 O O . GLU A 1 96 ? -3.054 7.010 17.826 1.00 95.56 96 GLU A O 1
ATOM 697 N N . GLN A 1 97 ? -1.993 5.873 16.196 1.00 94.25 97 GLN A N 1
ATOM 698 C CA . GLN A 1 97 ? -2.979 4.796 16.102 1.00 94.25 97 GLN A CA 1
ATOM 699 C C . GLN A 1 97 ? -3.047 3.988 17.409 1.00 94.25 97 GLN A C 1
ATOM 701 O O . GLN A 1 97 ? -4.132 3.717 17.917 1.00 94.25 97 GLN A O 1
ATOM 706 N N . GLU A 1 98 ? -1.906 3.652 18.013 1.00 96.25 98 GLU A N 1
ATOM 707 C CA . GLU A 1 98 ? -1.845 2.941 19.295 1.00 96.25 98 GLU A CA 1
ATOM 708 C C . GLU A 1 98 ? -2.422 3.753 20.462 1.00 96.25 98 GLU A C 1
ATOM 710 O O . GLU A 1 98 ? -3.025 3.189 21.383 1.00 96.25 98 GLU A O 1
ATOM 715 N N . ALA A 1 99 ? -2.220 5.072 20.464 1.00 96.25 99 ALA A N 1
ATOM 716 C CA . ALA A 1 99 ? -2.814 5.958 21.458 1.00 96.25 99 ALA A CA 1
ATOM 717 C C . ALA A 1 99 ? -4.345 5.996 21.323 1.00 96.25 99 ALA A C 1
ATOM 719 O O . ALA A 1 99 ? -5.056 5.901 22.328 1.00 96.25 99 ALA A O 1
ATOM 720 N N . GLU A 1 100 ? -4.853 6.066 20.090 1.00 94.44 100 GLU A N 1
ATOM 721 C CA . GLU A 1 100 ? -6.286 5.992 19.809 1.00 94.44 100 GLU A CA 1
ATOM 722 C C . GLU A 1 100 ? -6.875 4.645 20.247 1.00 94.44 100 GLU A C 1
ATOM 724 O O . GLU A 1 100 ? -7.891 4.626 20.944 1.00 94.44 100 GLU A O 1
ATOM 729 N N . ILE A 1 101 ? -6.220 3.525 19.923 1.00 95.75 101 ILE A N 1
ATOM 730 C CA . ILE A 1 101 ? -6.657 2.184 20.344 1.00 95.75 101 ILE A CA 1
ATOM 731 C C . ILE A 1 101 ? -6.805 2.126 21.866 1.00 95.75 101 ILE A C 1
ATOM 733 O O . ILE A 1 101 ? -7.862 1.733 22.357 1.00 95.75 101 ILE A O 1
ATOM 737 N N . ARG A 1 102 ? -5.811 2.606 22.625 1.00 98.00 102 ARG A N 1
ATOM 738 C CA . ARG A 1 102 ? -5.880 2.643 24.097 1.00 98.00 102 ARG A CA 1
ATOM 739 C C . ARG A 1 102 ? -7.075 3.450 24.608 1.00 98.00 102 ARG A C 1
ATOM 741 O O . ARG A 1 102 ? -7.775 3.017 25.526 1.00 98.00 102 ARG A O 1
ATOM 748 N N . GLN A 1 103 ? -7.334 4.613 24.013 1.00 97.69 103 GLN A N 1
ATOM 749 C CA . GLN A 1 103 ? -8.480 5.447 24.378 1.00 97.69 103 GLN A CA 1
ATOM 750 C C . GLN A 1 103 ? -9.814 4.751 24.061 1.00 97.69 103 GLN A C 1
ATOM 752 O O . GLN A 1 103 ? -10.751 4.785 24.868 1.00 97.69 103 GLN A O 1
ATOM 757 N N . LEU A 1 104 ? -9.910 4.116 22.890 1.00 97.69 104 LEU A N 1
ATOM 758 C CA . LEU A 1 104 ? -11.093 3.376 22.459 1.00 97.69 104 LEU A CA 1
ATOM 759 C C . LEU A 1 104 ? -11.358 2.174 23.370 1.00 97.69 104 LEU A C 1
ATOM 761 O O . LEU A 1 104 ? -12.494 1.979 23.804 1.00 97.69 104 LEU A O 1
ATOM 765 N N . GLU A 1 105 ? -10.328 1.415 23.730 1.00 98.12 105 GLU A N 1
ATOM 766 C CA . GLU A 1 105 ? -10.425 0.285 24.656 1.00 98.12 105 GLU A CA 1
ATOM 767 C C . GLU A 1 105 ? -10.907 0.720 26.046 1.00 98.12 105 GLU A C 1
ATOM 769 O O . GLU A 1 105 ? -11.791 0.082 26.628 1.00 98.12 105 GLU A O 1
ATOM 774 N N . GLU A 1 106 ? -10.408 1.845 26.569 1.00 98.38 106 GLU A N 1
ATOM 775 C CA . GLU A 1 106 ? -10.891 2.394 27.838 1.00 98.38 106 GLU A CA 1
ATOM 776 C C . GLU A 1 106 ? -12.372 2.794 27.755 1.00 98.38 106 GLU A C 1
ATOM 778 O O . GLU A 1 106 ? -13.151 2.535 28.681 1.00 98.38 106 GLU A O 1
ATOM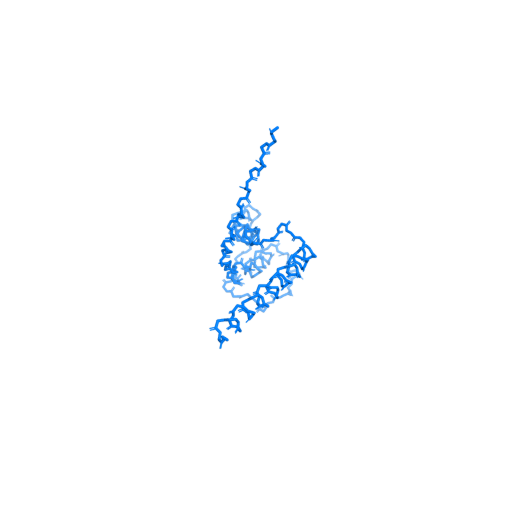 783 N N . ARG A 1 107 ? -12.787 3.398 26.635 1.00 98.00 107 ARG A N 1
ATOM 784 C CA . ARG A 1 107 ? -14.188 3.759 26.398 1.00 98.00 107 ARG A CA 1
ATOM 785 C C . ARG A 1 107 ? -15.076 2.517 26.344 1.00 98.00 107 ARG A C 1
ATOM 787 O O . ARG A 1 107 ? -16.123 2.506 26.992 1.00 98.00 107 ARG A O 1
ATOM 794 N N . VAL A 1 108 ? -14.647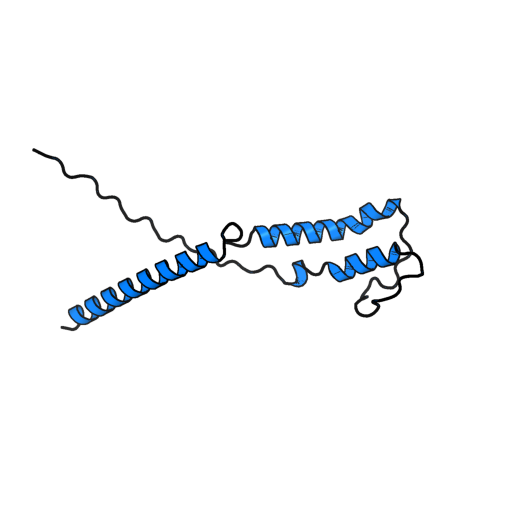 1.466 25.645 1.00 97.81 108 VAL A N 1
ATOM 795 C CA . VAL A 1 108 ? -15.352 0.175 25.586 1.00 97.81 108 VAL A CA 1
ATOM 796 C C . VAL A 1 108 ? -15.468 -0.446 26.977 1.00 97.81 108 VAL A C 1
ATOM 798 O O . VAL A 1 108 ? -16.545 -0.916 27.344 1.00 97.81 108 VAL A O 1
ATOM 801 N N . ARG A 1 109 ? -14.400 -0.412 27.784 1.00 98.38 109 ARG A N 1
ATOM 802 C CA . ARG A 1 109 ? -14.419 -0.899 29.172 1.00 98.38 109 ARG A CA 1
ATOM 803 C C . ARG A 1 109 ? -15.496 -0.193 29.997 1.00 98.38 109 ARG A C 1
ATOM 805 O O . ARG A 1 109 ? -16.333 -0.865 30.593 1.00 98.38 109 ARG A O 1
ATOM 812 N N . LYS A 1 110 ? -15.515 1.144 29.978 1.00 97.88 110 LYS A N 1
ATOM 813 C CA . LYS A 1 110 ? -16.515 1.953 30.701 1.00 97.88 110 LYS A CA 1
ATOM 814 C C . LYS A 1 110 ? -17.939 1.651 30.230 1.00 97.88 110 LYS A C 1
ATOM 816 O O . LYS A 1 110 ? -18.846 1.500 31.039 1.00 97.88 110 LYS A O 1
ATOM 821 N N . GLN A 1 111 ? -18.142 1.529 28.919 1.00 97.75 111 GLN A N 1
ATOM 822 C CA . GLN A 1 111 ? -19.453 1.197 28.355 1.00 97.75 111 GLN A CA 1
ATOM 823 C C . GLN A 1 111 ? -19.935 -0.189 28.796 1.00 97.75 111 GLN A C 1
ATOM 825 O O . GLN A 1 111 ? -21.099 -0.341 29.159 1.00 97.75 111 GLN A O 1
ATOM 830 N N . ARG A 1 112 ? -19.046 -1.190 28.812 1.00 97.25 112 ARG A N 1
ATOM 831 C CA . ARG A 1 112 ? -19.370 -2.536 29.304 1.00 97.25 112 ARG A CA 1
ATOM 832 C C . ARG A 1 112 ? -19.760 -2.527 30.782 1.00 97.25 112 ARG A C 1
ATOM 834 O O . ARG A 1 112 ? -20.731 -3.182 31.134 1.00 97.25 112 ARG A O 1
ATOM 841 N N . GLU A 1 113 ? -19.063 -1.764 31.620 1.00 97.75 113 GLU A N 1
ATOM 842 C CA . GLU A 1 113 ? -19.389 -1.620 33.047 1.00 97.75 113 GLU A CA 1
ATOM 843 C C . GLU A 1 113 ? -20.792 -1.036 33.264 1.00 97.75 113 GLU A C 1
ATOM 845 O O . GLU A 1 113 ? -21.592 -1.596 34.012 1.00 97.75 113 GLU A O 1
ATOM 850 N N . VAL A 1 114 ? -21.133 0.035 32.540 1.00 97.31 114 VAL A N 1
ATOM 851 C CA . VAL A 1 114 ? -22.473 0.642 32.602 1.00 97.31 114 VAL A CA 1
ATOM 852 C C . VAL A 1 114 ? -23.554 -0.349 32.173 1.00 97.31 114 VAL A C 1
ATOM 854 O O . VAL A 1 114 ? -24.580 -0.462 32.842 1.00 97.31 114 VAL A O 1
ATOM 857 N N . LEU A 1 115 ? -23.337 -1.085 31.079 1.00 97.25 115 LEU A N 1
ATOM 858 C CA . LEU A 1 115 ? -24.296 -2.087 30.605 1.00 97.25 115 LEU A CA 1
ATOM 859 C C . LEU A 1 115 ? -24.496 -3.217 31.620 1.00 97.25 115 LEU A C 1
ATOM 861 O O . LEU A 1 115 ? -25.631 -3.646 31.830 1.00 97.25 115 LEU A O 1
ATOM 865 N N . THR A 1 116 ? -23.428 -3.665 32.281 1.00 97.00 116 THR A N 1
ATOM 866 C CA . THR A 1 116 ? -23.522 -4.647 33.368 1.00 97.00 116 THR A CA 1
ATOM 867 C C . THR A 1 116 ? -24.339 -4.097 34.535 1.00 97.00 116 THR A C 1
ATOM 869 O O . THR A 1 116 ? -25.284 -4.752 34.967 1.00 97.00 116 THR A O 1
ATOM 872 N N . GLY A 1 117 ? -24.075 -2.864 34.978 1.00 95.88 117 GLY A N 1
ATOM 873 C CA . GLY A 1 117 ? -24.8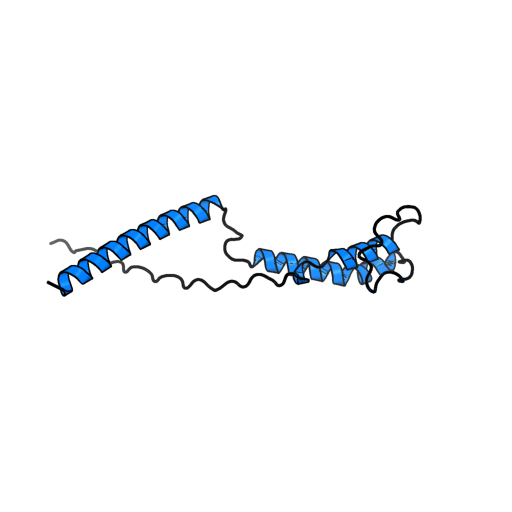38 -2.243 36.064 1.00 95.88 117 GLY A CA 1
ATOM 874 C C . GLY A 1 117 ? -26.320 -2.024 35.728 1.00 95.88 117 GLY A C 1
ATOM 875 O O . 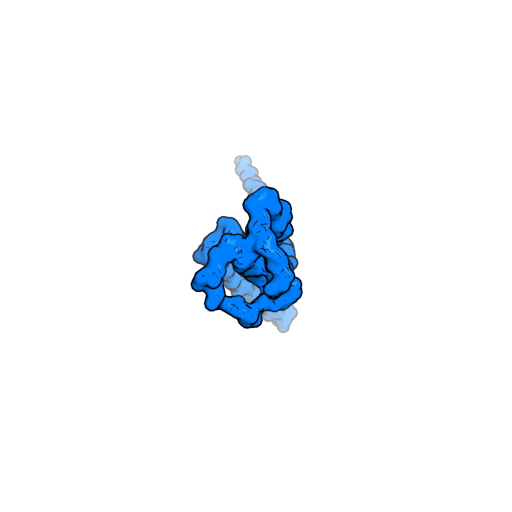GLY A 1 117 ? -27.186 -2.181 36.588 1.00 95.88 117 GLY A O 1
ATOM 876 N N . LEU A 1 118 ? -26.648 -1.698 34.473 1.00 96.44 118 LEU A N 1
ATOM 877 C CA . LEU A 1 118 ? -28.041 -1.609 34.015 1.00 96.44 118 LEU A CA 1
ATOM 878 C C . LEU A 1 118 ? -28.725 -2.980 34.003 1.00 96.44 118 LEU A C 1
ATOM 880 O O . LEU A 1 118 ? -29.882 -3.083 34.407 1.00 96.44 118 LEU A O 1
ATOM 884 N N . LYS A 1 119 ? -28.013 -4.030 33.579 1.00 95.88 119 LYS A N 1
ATOM 885 C CA . LYS A 1 119 ? -28.516 -5.408 33.609 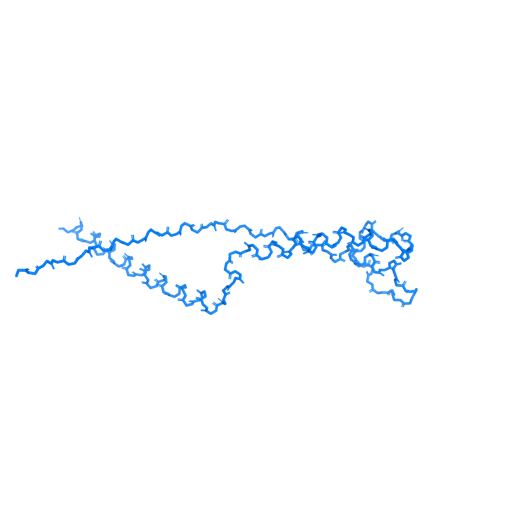1.00 95.88 119 LYS A CA 1
ATOM 886 C C . LYS A 1 119 ? -28.813 -5.870 35.038 1.00 95.88 119 LYS A C 1
ATOM 888 O O . LYS A 1 119 ? -29.850 -6.482 35.259 1.00 95.88 119 LYS A O 1
ATOM 893 N N . GLU A 1 120 ? -27.935 -5.569 35.992 1.00 95.88 120 GLU A N 1
ATOM 894 C CA . GLU A 1 120 ? -28.133 -5.907 37.408 1.00 95.88 120 GLU A CA 1
ATOM 895 C C . GLU A 1 120 ? -29.346 -5.185 38.001 1.00 95.88 120 GLU A C 1
ATOM 897 O O . GLU A 1 120 ? -30.181 -5.817 38.641 1.00 95.88 120 GLU A O 1
ATOM 902 N N . LYS A 1 121 ? -29.504 -3.884 37.719 1.00 93.19 121 LYS A N 1
ATOM 903 C CA . LYS A 1 121 ? -30.674 -3.111 38.167 1.00 93.19 121 LYS A CA 1
ATOM 904 C C . LYS A 1 121 ? -31.990 -3.578 37.554 1.00 93.19 121 LYS A C 1
ATOM 906 O O . LYS A 1 121 ? -33.017 -3.433 38.195 1.00 93.19 121 LYS A O 1
ATOM 911 N N . ALA A 1 122 ? -31.974 -4.097 36.328 1.00 90.06 122 ALA A N 1
ATOM 912 C CA . ALA A 1 122 ? -33.167 -4.651 35.689 1.00 90.06 122 ALA A CA 1
ATOM 913 C C . ALA A 1 122 ? -33.542 -6.054 36.209 1.00 90.06 122 ALA A C 1
ATOM 915 O O . ALA A 1 122 ? -34.655 -6.508 35.961 1.00 90.06 122 ALA A O 1
ATOM 916 N N . ALA A 1 123 ? -32.614 -6.752 36.874 1.00 86.31 123 ALA A N 1
ATOM 917 C CA . ALA A 1 123 ? -32.819 -8.086 37.440 1.00 86.31 123 ALA A CA 1
ATOM 918 C C . ALA A 1 123 ? -33.166 -8.071 38.943 1.00 86.31 123 ALA A C 1
ATOM 920 O O . ALA A 1 123 ? -33.465 -9.130 39.497 1.00 86.31 123 ALA A O 1
ATOM 921 N N . SER A 1 124 ? -33.101 -6.899 39.585 1.00 70.31 124 SER A N 1
ATOM 922 C CA . SER A 1 124 ? -33.519 -6.647 40.971 1.00 70.31 124 SER A CA 1
ATOM 923 C C . SER A 1 124 ? -34.911 -6.036 41.033 1.00 70.31 124 SER A C 1
ATOM 925 O O . SER A 1 124 ? -35.511 -6.176 42.122 1.00 70.31 124 SER A O 1
#

Radius of gyration: 28.37 Å; chains: 1; bounding box: 62×55×70 Å

Foldseek 3Di:
DDDDDDDDDDDDDDDDPPDDQPDPVLVVLVQLVVLLVVLADDPPDDPDPPRNDPSPDDHRDDPVCSCVSCVVSVVSVVSSVVSCVPGPCPVPDPVVVVVVVVVVVVVVVVVVVVVVVVVVVVVD